Protein AF-A0A0D0P9R4-F1 (afdb_monomer)

Secondary structure (DSSP, 8-state):
----PPPPEETTS----TTS-----HHHHTTEEEEEPP-----TTEEEEEEEE-TTS--SEE---EE-EEEPP--S-TT----EEEPPS-EEEEEHHHHHTTTTS--EEEEEEEE---

Foldseek 3Di:
DPPDADQKAFPQAPGDPPVNDDDDDLVSCPFKTKIWGAPDPDDQQKWKWKFKFAPPDDGPDIGDTHGQWDFDDPPDDPPDDGDTDGHHRDMDIDGSVNVVVQPPHDMDMDMDMDRDDD

Structure (mmCIF, N/CA/C/O backbone):
data_AF-A0A0D0P9R4-F1
#
_entry.id   AF-A0A0D0P9R4-F1
#
loop_
_atom_site.group_PDB
_atom_site.id
_atom_site.type_symbol
_atom_site.label_atom_id
_atom_site.label_alt_id
_atom_site.label_comp_id
_atom_site.label_asym_id
_atom_site.label_entity_id
_atom_site.label_seq_id
_atom_site.pdbx_PDB_ins_code
_atom_site.Cartn_x
_atom_site.Cartn_y
_atom_site.Cartn_z
_atom_site.occupancy
_atom_site.B_iso_or_equiv
_atom_site.auth_seq_id
_atom_site.auth_comp_id
_atom_site.auth_asym_id
_atom_site.auth_atom_id
_atom_site.pdbx_PDB_model_num
ATOM 1 N N . MET A 1 1 ? -3.967 14.560 -18.626 1.00 38.62 1 MET A N 1
ATOM 2 C CA . MET A 1 1 ? -4.866 13.389 -18.584 1.00 38.62 1 MET A CA 1
ATOM 3 C C . MET A 1 1 ? -4.733 12.787 -17.201 1.00 38.62 1 MET A C 1
ATOM 5 O O . MET A 1 1 ? -3.607 12.583 -16.771 1.00 38.62 1 MET A O 1
ATOM 9 N N . THR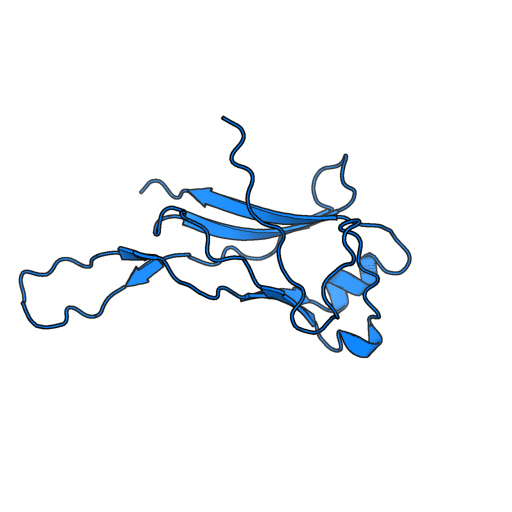 A 1 2 ? -5.829 12.610 -16.468 1.00 40.31 2 THR A N 1
ATOM 10 C CA . THR A 1 2 ? -5.783 11.996 -15.134 1.00 40.31 2 THR A CA 1
ATOM 11 C C . THR A 1 2 ? -5.680 10.492 -15.333 1.00 40.31 2 THR A C 1
ATOM 13 O O . THR A 1 2 ? -6.679 9.844 -15.642 1.00 40.31 2 THR A O 1
ATOM 16 N N . THR A 1 3 ? -4.471 9.942 -15.245 1.00 54.16 3 THR A N 1
ATOM 17 C CA . THR A 1 3 ? -4.275 8.491 -15.278 1.00 54.16 3 THR A CA 1
ATOM 18 C C . THR A 1 3 ? -5.006 7.907 -14.078 1.00 54.16 3 THR A C 1
ATOM 20 O O . THR A 1 3 ? -4.620 8.129 -12.933 1.00 54.16 3 THR A O 1
ATOM 23 N N . THR A 1 4 ? -6.131 7.247 -14.337 1.00 59.88 4 THR A N 1
ATOM 24 C CA . THR A 1 4 ? -6.909 6.583 -13.294 1.00 59.88 4 THR A CA 1
ATOM 25 C C . THR A 1 4 ? -6.350 5.181 -13.174 1.00 59.88 4 THR A C 1
ATOM 27 O O . THR A 1 4 ? -6.563 4.362 -14.062 1.00 59.88 4 THR A O 1
ATOM 30 N N . PHE A 1 5 ? -5.581 4.929 -12.120 1.00 72.88 5 PHE A N 1
ATOM 31 C CA . PHE A 1 5 ? -5.088 3.590 -11.844 1.00 72.88 5 PHE A CA 1
ATOM 32 C C . PHE A 1 5 ? -6.167 2.763 -11.136 1.00 72.88 5 PHE A C 1
ATOM 34 O O . PHE A 1 5 ? -6.998 3.303 -10.399 1.00 72.88 5 PHE A O 1
ATOM 41 N N . GLU A 1 6 ? -6.174 1.453 -11.374 1.00 81.69 6 GLU A N 1
ATOM 42 C CA . GLU A 1 6 ? -7.147 0.550 -10.761 1.00 81.69 6 GLU A CA 1
ATOM 43 C C . GLU A 1 6 ? -7.001 0.516 -9.232 1.00 81.69 6 GLU A C 1
ATOM 45 O O . GLU A 1 6 ? -5.956 0.830 -8.670 1.00 81.69 6 GLU A O 1
ATOM 50 N N . LYS A 1 7 ? -8.048 0.145 -8.498 1.00 81.19 7 LYS A N 1
ATOM 51 C CA . LYS A 1 7 ? -7.947 0.092 -7.032 1.00 81.19 7 LYS A CA 1
ATOM 52 C C . LYS A 1 7 ? -7.011 -1.050 -6.605 1.00 81.19 7 LYS A C 1
ATOM 54 O O . LYS A 1 7 ? -7.076 -2.129 -7.196 1.00 81.19 7 LYS A O 1
ATOM 59 N N . PRO A 1 8 ? -6.178 -0.858 -5.565 1.00 84.56 8 PRO A N 1
ATOM 60 C CA . PRO A 1 8 ? -5.390 -1.956 -5.032 1.00 84.56 8 PRO A CA 1
ATOM 61 C C . PRO A 1 8 ? -6.311 -2.974 -4.351 1.00 84.56 8 PRO A C 1
ATOM 63 O O . PRO A 1 8 ? -7.391 -2.629 -3.862 1.00 84.56 8 PRO A O 1
ATOM 66 N N . THR A 1 9 ? -5.877 -4.230 -4.291 1.00 85.62 9 THR A N 1
ATOM 67 C CA . THR A 1 9 ? -6.633 -5.304 -3.632 1.00 85.62 9 THR A CA 1
ATOM 68 C C . THR A 1 9 ? -5.971 -5.700 -2.318 1.00 85.62 9 THR A C 1
ATOM 70 O O . THR A 1 9 ? -4.749 -5.782 -2.214 1.00 85.62 9 THR A O 1
ATOM 73 N N . LEU A 1 10 ? -6.775 -5.931 -1.280 1.00 87.31 10 LEU A N 1
ATOM 74 C CA . LEU A 1 10 ? -6.291 -6.434 0.005 1.00 87.31 10 LEU A CA 1
ATOM 75 C C . LEU A 1 10 ? -6.311 -7.965 -0.056 1.00 87.31 10 LEU A C 1
ATOM 77 O O . LEU A 1 10 ? -7.390 -8.542 -0.095 1.00 87.31 10 LEU A O 1
ATOM 81 N N . LYS A 1 11 ? -5.148 -8.629 -0.090 1.00 81.25 11 LYS A N 1
ATOM 82 C CA . LYS A 1 11 ? -5.079 -10.091 -0.322 1.00 81.25 11 LYS A CA 1
ATOM 83 C C . LYS A 1 11 ? -5.783 -10.904 0.766 1.00 81.25 11 LYS A C 1
ATOM 85 O O . LYS A 1 11 ? -6.450 -11.889 0.469 1.00 81.25 11 LYS A O 1
ATOM 90 N N . ASP A 1 12 ? -5.639 -10.466 2.013 1.00 80.31 12 ASP A N 1
ATOM 91 C CA . ASP A 1 12 ? -6.114 -11.199 3.194 1.00 80.31 12 ASP A CA 1
ATOM 92 C C . ASP A 1 12 ? -7.536 -10.796 3.626 1.00 80.31 12 ASP A C 1
ATOM 94 O O . ASP A 1 12 ? -8.062 -11.294 4.624 1.00 80.31 12 ASP A O 1
ATOM 98 N N . PHE A 1 13 ? -8.168 -9.871 2.898 1.00 77.88 13 PHE A N 1
ATOM 99 C CA . PHE A 1 13 ? -9.484 -9.334 3.226 1.00 77.88 13 PHE A CA 1
ATOM 100 C C . PHE A 1 13 ? -10.420 -9.507 2.030 1.00 77.88 13 PHE A C 1
ATOM 102 O O . PHE A 1 13 ? -9.986 -9.363 0.889 1.00 77.88 13 PHE A O 1
ATOM 109 N N . PRO A 1 14 ? -11.708 -9.826 2.252 1.00 66.00 14 PRO A N 1
ATOM 110 C CA . PRO A 1 14 ? -12.662 -9.912 1.152 1.00 66.00 14 PRO A CA 1
ATOM 111 C C . PRO A 1 14 ? -12.648 -8.598 0.364 1.00 66.00 14 PRO A C 1
ATOM 113 O O . PRO A 1 14 ? -12.504 -7.530 0.965 1.00 66.00 14 PRO A O 1
ATOM 116 N N . ALA A 1 15 ? -12.763 -8.698 -0.967 1.00 61.50 15 ALA A N 1
ATOM 117 C CA . ALA A 1 15 ? -12.698 -7.555 -1.873 1.00 61.50 15 ALA A CA 1
ATOM 118 C C . ALA A 1 15 ? -13.534 -6.398 -1.316 1.00 61.50 15 ALA A C 1
ATOM 120 O O . ALA A 1 15 ? -14.705 -6.591 -0.972 1.00 61.50 15 ALA A O 1
ATOM 121 N N . ALA A 1 16 ? -12.902 -5.228 -1.171 1.00 56.94 16 ALA A N 1
ATOM 122 C CA . ALA A 1 16 ? -13.564 -4.040 -0.657 1.00 56.94 16 ALA A CA 1
ATOM 123 C C . ALA A 1 16 ? -14.896 -3.857 -1.412 1.00 56.94 16 ALA A C 1
ATOM 125 O O . ALA A 1 16 ? -14.895 -3.964 -2.644 1.00 56.94 16 ALA A O 1
ATOM 126 N N . PRO A 1 17 ? -16.031 -3.648 -0.717 1.00 55.34 17 PRO A N 1
ATOM 127 C CA . PRO A 1 17 ? -17.323 -3.435 -1.360 1.00 55.34 17 PRO A CA 1
ATOM 128 C C . PRO A 1 17 ? -17.229 -2.342 -2.431 1.00 55.34 17 PRO A C 1
ATOM 130 O O . PRO A 1 17 ? -16.327 -1.507 -2.410 1.00 55.34 17 PRO A O 1
ATOM 133 N N . ALA A 1 18 ? -18.189 -2.312 -3.359 1.00 57.22 18 ALA A N 1
ATOM 134 C CA . ALA A 1 18 ? -18.212 -1.364 -4.481 1.00 57.22 18 ALA A CA 1
ATOM 135 C C . ALA A 1 18 ? -18.008 0.115 -4.069 1.00 57.22 18 ALA A C 1
ATOM 137 O O . ALA A 1 18 ? -17.534 0.916 -4.874 1.00 57.22 18 ALA A O 1
ATOM 138 N N . SER A 1 19 ? -18.301 0.461 -2.807 1.00 63.31 19 SER A N 1
ATOM 139 C CA . SER A 1 19 ? -18.045 1.770 -2.196 1.00 63.31 19 SER A CA 1
ATOM 140 C C . SER A 1 19 ? -16.561 2.157 -2.104 1.00 63.31 19 SER A C 1
ATOM 142 O O . SER A 1 19 ? -16.261 3.342 -2.025 1.00 63.31 19 SER A O 1
ATOM 144 N N . GLY A 1 20 ? -15.622 1.207 -2.161 1.00 69.12 20 GLY A N 1
ATOM 145 C CA . GLY A 1 20 ? -14.181 1.467 -2.058 1.00 69.12 20 GLY A CA 1
ATOM 146 C C . GLY A 1 20 ? -13.638 1.590 -0.631 1.00 69.12 20 GLY A C 1
ATOM 147 O O . GLY A 1 20 ? -12.457 1.878 -0.476 1.00 69.12 20 GLY A O 1
ATOM 148 N N . GLU A 1 21 ? -14.456 1.341 0.393 1.00 79.06 21 GLU A N 1
ATOM 149 C CA . GLU A 1 21 ? -14.034 1.322 1.798 1.00 79.06 21 GLU A CA 1
ATOM 150 C C . GLU A 1 21 ? -13.978 -0.115 2.323 1.00 79.06 21 GLU A C 1
ATOM 152 O O . GLU A 1 21 ? -14.881 -0.907 2.063 1.00 79.06 21 GLU A O 1
ATOM 157 N N . ALA A 1 22 ? -12.945 -0.458 3.095 1.00 81.44 22 ALA A N 1
ATOM 158 C CA . ALA A 1 22 ? -12.816 -1.767 3.732 1.00 81.44 22 ALA A CA 1
ATOM 159 C C . ALA A 1 22 ? -12.470 -1.621 5.217 1.00 81.44 22 ALA A C 1
ATOM 161 O O . ALA A 1 22 ? -11.572 -0.866 5.589 1.00 81.44 22 ALA A O 1
ATOM 162 N N . THR A 1 23 ? -13.149 -2.383 6.078 1.00 84.56 23 THR A N 1
ATOM 163 C CA . THR A 1 23 ? -12.790 -2.477 7.498 1.00 84.56 23 THR A CA 1
ATOM 164 C C . THR A 1 23 ? -11.766 -3.588 7.707 1.00 84.56 23 THR A C 1
ATOM 166 O O . THR A 1 23 ? -12.062 -4.770 7.534 1.00 84.56 23 THR A O 1
ATOM 169 N N . VAL A 1 24 ? -10.561 -3.209 8.131 1.00 84.12 24 VAL A N 1
ATOM 170 C CA . VAL A 1 24 ? -9.464 -4.137 8.429 1.00 84.12 24 VAL A CA 1
ATOM 171 C C . VAL A 1 24 ? -9.466 -4.466 9.921 1.00 84.12 24 VAL A C 1
ATOM 173 O O . VAL A 1 24 ? -9.184 -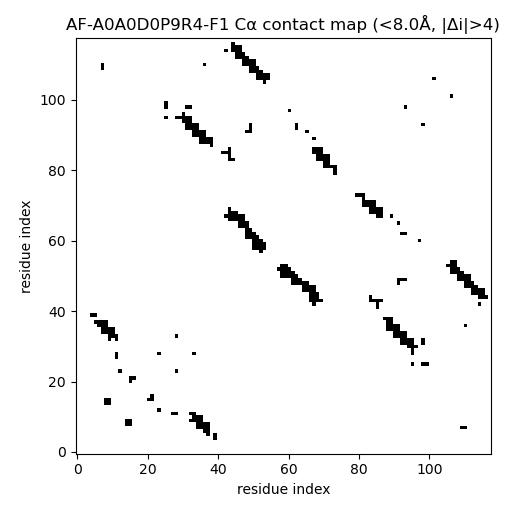3.618 10.764 1.00 84.12 24 VAL A O 1
ATOM 176 N N . SER A 1 25 ? -9.766 -5.717 10.276 1.00 85.75 25 SER A N 1
ATOM 177 C CA . SER A 1 25 ? -9.575 -6.201 11.649 1.00 85.75 25 SER A CA 1
ATOM 178 C C . SER A 1 25 ? -8.100 -6.527 11.888 1.00 85.75 25 SER A C 1
ATOM 180 O O . SER A 1 25 ? -7.573 -7.456 11.276 1.00 85.75 25 SER A O 1
ATOM 182 N N . LEU A 1 26 ? -7.441 -5.825 12.816 1.00 83.38 26 LEU A N 1
ATOM 183 C CA . LEU A 1 26 ? -6.018 -6.047 13.126 1.00 83.38 26 LEU A CA 1
ATOM 184 C C . LEU A 1 26 ? -5.713 -7.483 13.583 1.00 83.38 26 LEU A C 1
ATOM 186 O O . LEU A 1 26 ? -4.652 -8.012 13.274 1.00 83.38 26 LEU A O 1
ATOM 190 N N . SER A 1 27 ? -6.659 -8.150 14.250 1.00 83.94 27 SER A N 1
ATOM 191 C CA . SER A 1 27 ? -6.537 -9.569 14.614 1.00 83.94 27 SER A CA 1
ATOM 192 C C . SER A 1 27 ? -6.451 -10.503 13.402 1.00 83.94 27 SER A C 1
ATOM 194 O O . SER A 1 27 ? -5.828 -11.555 13.501 1.00 83.94 27 SER A O 1
ATOM 196 N N . LYS A 1 28 ? -7.048 -10.118 12.265 1.00 78.44 28 LYS A N 1
ATOM 197 C CA . LYS A 1 28 ? -6.995 -10.860 10.995 1.00 78.44 28 LYS A CA 1
ATOM 198 C C . LYS A 1 28 ? -5.798 -10.465 10.135 1.00 78.44 28 LYS A C 1
ATOM 200 O O . LYS A 1 28 ? -5.231 -11.329 9.485 1.00 78.44 28 LYS A O 1
ATOM 205 N N . ALA A 1 29 ? -5.390 -9.192 10.170 1.00 76.50 29 ALA A N 1
ATOM 206 C CA . ALA A 1 29 ? -4.153 -8.741 9.520 1.00 76.50 29 ALA A CA 1
ATOM 207 C C . ALA A 1 29 ? -2.914 -9.392 10.167 1.00 76.50 29 ALA A C 1
ATOM 209 O O . ALA A 1 29 ? -1.855 -9.509 9.559 1.00 76.50 29 ALA A O 1
ATOM 210 N N . GLY A 1 30 ? -3.024 -9.828 11.425 1.00 76.62 30 GLY A N 1
ATOM 211 C CA . GLY A 1 30 ? -1.932 -10.481 12.132 1.00 76.62 30 GLY A CA 1
ATOM 212 C C . GLY A 1 30 ? -0.740 -9.535 12.275 1.00 76.62 30 GLY A C 1
ATOM 213 O O . GLY A 1 30 ? -0.782 -8.597 13.070 1.00 76.62 30 GLY A O 1
ATOM 214 N N . LYS A 1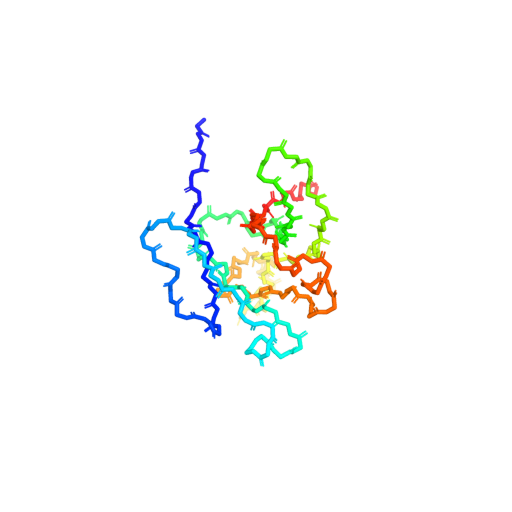 31 ? 0.330 -9.791 11.511 1.00 85.06 31 LYS A N 1
ATOM 215 C CA . LYS A 1 31 ? 1.565 -8.991 11.529 1.00 85.06 31 LYS A CA 1
ATOM 216 C C . LYS A 1 31 ? 1.598 -7.862 10.498 1.00 85.06 31 LYS A C 1
ATOM 218 O O . LYS A 1 31 ? 2.401 -6.951 10.683 1.00 85.06 31 LYS A O 1
ATOM 223 N N . ALA A 1 32 ? 0.795 -7.908 9.433 1.00 90.56 32 ALA A N 1
ATOM 224 C CA . ALA A 1 32 ? 0.829 -6.911 8.362 1.00 90.56 32 ALA A CA 1
ATOM 225 C C . ALA A 1 32 ? -0.442 -6.941 7.499 1.00 90.56 32 ALA A C 1
ATOM 227 O O . ALA A 1 32 ? -1.091 -7.972 7.368 1.00 90.56 32 ALA A O 1
ATOM 228 N N . LEU A 1 33 ? -0.774 -5.817 6.866 1.00 91.31 33 LEU A N 1
ATOM 229 C CA . LEU A 1 33 ? -1.774 -5.768 5.801 1.00 91.31 33 LEU A CA 1
ATOM 230 C C . LEU A 1 33 ? -1.083 -5.944 4.451 1.00 91.31 33 LEU A C 1
ATOM 232 O O . LEU A 1 33 ? -0.257 -5.111 4.072 1.00 91.31 33 LEU A O 1
ATOM 236 N N . THR A 1 34 ? -1.454 -6.997 3.728 1.00 91.88 34 THR A N 1
ATOM 237 C CA . THR A 1 34 ? -0.923 -7.299 2.398 1.00 91.88 34 THR A CA 1
ATOM 238 C C . THR A 1 34 ? -1.771 -6.651 1.309 1.00 91.88 34 THR A C 1
ATOM 240 O O . THR A 1 34 ? -2.979 -6.887 1.215 1.00 91.88 34 THR A O 1
ATOM 243 N N . VAL A 1 35 ? -1.126 -5.861 0.455 1.00 91.31 35 VAL A N 1
ATOM 244 C CA . VAL A 1 35 ? -1.758 -5.087 -0.613 1.00 91.31 35 VAL A CA 1
ATOM 245 C C . VAL A 1 35 ? -1.175 -5.519 -1.948 1.00 91.31 35 VAL A C 1
ATOM 247 O O . VAL A 1 35 ? 0.032 -5.432 -2.162 1.00 91.31 35 VAL A O 1
ATOM 250 N N . GLN A 1 36 ? -2.025 -5.978 -2.854 1.00 91.56 36 GLN A N 1
ATOM 251 C CA . GLN A 1 36 ? -1.645 -6.288 -4.222 1.00 91.56 36 GLN A CA 1
ATOM 252 C C . GLN A 1 36 ? -1.911 -5.084 -5.118 1.00 91.56 36 GLN A C 1
ATOM 254 O O . GLN A 1 36 ? -3.019 -4.536 -5.153 1.00 91.56 36 GLN A O 1
ATOM 259 N N . ILE A 1 37 ? -0.867 -4.691 -5.839 1.00 90.31 37 ILE A N 1
ATOM 260 C CA . ILE A 1 37 ? -0.920 -3.625 -6.829 1.00 90.31 37 ILE A CA 1
ATOM 261 C C . ILE A 1 37 ? -1.431 -4.237 -8.140 1.00 90.31 37 ILE A C 1
ATOM 263 O O . ILE A 1 37 ? -0.941 -5.299 -8.534 1.00 90.31 37 ILE A O 1
ATOM 267 N N . PRO A 1 38 ? -2.436 -3.630 -8.793 1.00 87.25 38 PRO A N 1
ATOM 268 C CA . PRO A 1 38 ? -2.937 -4.116 -10.069 1.00 87.25 38 PRO A CA 1
ATOM 269 C C . PRO A 1 38 ? -1.857 -3.993 -11.141 1.00 87.25 38 PRO A C 1
ATOM 271 O O . PRO A 1 38 ? -1.084 -3.029 -11.162 1.00 87.25 38 PRO A O 1
ATOM 274 N N . ASP A 1 39 ? -1.836 -4.962 -12.051 1.00 84.88 39 ASP A N 1
ATOM 275 C CA . ASP A 1 39 ? -0.916 -4.985 -13.181 1.00 84.88 39 ASP A CA 1
ATOM 276 C C . ASP A 1 39 ? -1.259 -3.852 -14.153 1.00 84.88 39 ASP A C 1
ATOM 278 O O . ASP A 1 39 ? -2.016 -4.017 -15.103 1.00 84.88 39 ASP A O 1
ATOM 282 N N . SER A 1 40 ? -0.691 -2.680 -13.899 1.00 77.44 40 SER A N 1
ATOM 283 C CA . SER A 1 40 ? -0.903 -1.478 -14.703 1.00 77.44 40 SER A CA 1
ATOM 284 C C . SER A 1 40 ? 0.131 -1.382 -15.824 1.00 77.44 40 SER A C 1
ATOM 286 O O . SER A 1 40 ? 1.195 -2.001 -15.753 1.00 77.44 40 SER A O 1
ATOM 288 N N . ASP A 1 41 ? -0.170 -0.596 -16.856 1.00 78.12 41 ASP A N 1
ATOM 289 C CA . ASP A 1 41 ? 0.785 -0.241 -17.911 1.00 78.12 41 ASP A CA 1
ATOM 290 C C . ASP A 1 41 ? 1.620 0.969 -17.461 1.00 78.12 41 ASP A C 1
ATOM 292 O O . ASP A 1 41 ? 1.349 2.124 -17.790 1.00 78.12 41 ASP A O 1
ATOM 296 N N . ILE A 1 42 ? 2.566 0.701 -16.564 1.00 81.19 42 ILE A N 1
ATOM 297 C CA . ILE A 1 42 ? 3.512 1.676 -16.013 1.00 81.19 42 ILE A CA 1
ATOM 298 C C . ILE A 1 42 ? 4.924 1.367 -16.504 1.00 81.19 42 ILE A C 1
ATOM 300 O O . ILE A 1 42 ? 5.246 0.224 -16.817 1.00 81.19 42 ILE A O 1
ATOM 304 N N . SER A 1 43 ? 5.795 2.377 -16.540 1.00 86.25 43 SER A N 1
ATOM 305 C CA . SER A 1 43 ? 7.186 2.165 -16.948 1.00 86.25 43 SER A CA 1
ATOM 306 C C . SER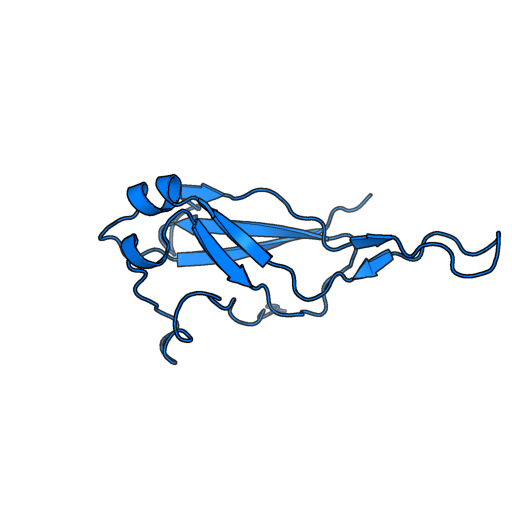 A 1 43 ? 7.895 1.168 -16.015 1.00 86.25 43 SER A C 1
ATOM 308 O O . SER A 1 43 ? 7.789 1.336 -14.793 1.00 86.25 43 SER A O 1
ATOM 310 N N . PRO A 1 44 ? 8.682 0.209 -16.548 1.00 87.38 44 PRO A N 1
ATOM 311 C CA . PRO A 1 44 ? 9.507 -0.687 -15.736 1.00 87.38 44 PRO A CA 1
ATOM 312 C C . PRO A 1 44 ? 10.565 0.067 -14.917 1.00 87.38 44 PRO A C 1
ATOM 314 O O . PRO A 1 44 ? 10.947 -0.400 -13.854 1.00 87.38 44 PRO A O 1
ATOM 317 N N . TYR A 1 45 ? 10.973 1.267 -15.341 1.00 87.69 45 TYR A N 1
ATOM 318 C CA . TYR A 1 45 ? 11.897 2.147 -14.605 1.00 87.69 45 TYR A CA 1
ATOM 319 C C . TYR A 1 45 ? 11.235 2.912 -13.444 1.00 87.69 45 TYR A C 1
ATOM 321 O O . TYR A 1 45 ? 11.809 3.848 -12.892 1.00 87.69 45 TYR A O 1
ATOM 329 N N . SER A 1 46 ? 9.993 2.574 -13.098 1.00 89.94 46 SER A N 1
ATOM 330 C CA . SER A 1 46 ? 9.301 3.190 -11.967 1.00 89.94 46 SER A CA 1
ATOM 331 C C . SER A 1 46 ? 9.533 2.396 -10.685 1.00 89.94 46 SER A C 1
ATOM 333 O O . SER A 1 46 ? 9.784 1.193 -10.706 1.00 89.94 46 SER A O 1
ATOM 335 N N . SER A 1 47 ? 9.328 3.060 -9.557 1.00 91.88 47 SER A N 1
ATOM 336 C CA . SER A 1 47 ? 9.224 2.434 -8.243 1.00 91.88 47 SER A CA 1
ATOM 337 C C . SER A 1 47 ? 7.845 2.730 -7.652 1.00 91.88 47 SER A C 1
ATOM 339 O O . SER A 1 47 ? 7.293 3.815 -7.858 1.00 91.88 47 SER A O 1
ATOM 341 N N . VAL A 1 48 ? 7.262 1.773 -6.933 1.00 92.69 48 VAL A N 1
ATOM 342 C CA . VAL A 1 48 ? 5.941 1.895 -6.300 1.00 92.69 48 VAL A CA 1
ATOM 343 C C . VAL A 1 48 ? 6.064 1.874 -4.783 1.00 92.69 48 VAL A C 1
ATOM 345 O O . VAL A 1 48 ? 6.874 1.140 -4.230 1.00 92.69 48 VAL A O 1
ATOM 348 N N . HIS A 1 49 ? 5.243 2.651 -4.086 1.00 94.06 49 HIS A N 1
ATOM 349 C CA . HIS A 1 49 ? 5.124 2.563 -2.631 1.00 94.06 49 HIS A CA 1
ATOM 350 C C . HIS A 1 49 ? 3.681 2.780 -2.175 1.00 94.06 49 HIS A C 1
ATOM 352 O O . HIS A 1 49 ? 2.860 3.350 -2.896 1.00 94.06 49 HIS A O 1
ATOM 358 N N . LEU A 1 50 ? 3.380 2.337 -0.953 1.00 94.88 50 LEU A N 1
ATOM 359 C CA . LEU A 1 50 ? 2.105 2.607 -0.292 1.00 94.88 50 LEU A CA 1
ATOM 360 C C . LEU A 1 50 ? 2.174 3.888 0.532 1.00 94.88 50 LEU A C 1
ATOM 362 O O . LEU A 1 50 ? 3.204 4.208 1.121 1.00 94.88 50 LEU A O 1
ATOM 366 N N . THR A 1 51 ? 1.042 4.566 0.653 1.00 93.75 51 THR A N 1
ATOM 367 C CA . THR A 1 51 ? 0.847 5.654 1.609 1.00 93.75 51 THR A CA 1
ATOM 368 C C . THR A 1 51 ? -0.449 5.450 2.386 1.00 93.75 51 THR A C 1
ATOM 370 O O . THR A 1 51 ? -1.432 4.939 1.842 1.00 93.75 51 THR A O 1
ATOM 373 N N . LEU A 1 52 ? -0.440 5.833 3.664 1.00 93.25 52 LEU A N 1
ATOM 374 C CA . LEU A 1 52 ? -1.618 5.857 4.531 1.00 93.25 52 LEU A CA 1
ATOM 375 C C . LEU A 1 52 ? -1.805 7.244 5.139 1.00 93.25 52 LEU A C 1
ATOM 377 O O . LEU A 1 52 ? -0.854 7.851 5.633 1.00 93.25 52 LEU A O 1
ATOM 381 N N . GLY A 1 53 ? -3.049 7.711 5.189 1.00 93.00 53 GLY A N 1
ATOM 382 C CA . GLY A 1 53 ? -3.412 8.923 5.919 1.00 93.00 53 GLY A CA 1
ATOM 383 C C . GLY A 1 53 ? -4.851 9.349 5.665 1.00 93.00 53 GLY A C 1
ATOM 384 O O . GLY A 1 53 ? -5.597 8.690 4.947 1.00 93.00 53 GLY A O 1
ATOM 385 N N . ALA A 1 54 ? -5.264 10.465 6.258 1.00 90.31 54 ALA A N 1
ATOM 386 C CA . ALA A 1 54 ? -6.550 11.071 5.920 1.00 90.31 54 ALA A CA 1
ATOM 387 C C . ALA A 1 54 ? -6.548 11.588 4.466 1.00 90.31 54 ALA A C 1
ATOM 389 O O . ALA A 1 54 ? -5.607 12.263 4.059 1.00 90.31 54 ALA A O 1
ATOM 390 N N . ALA A 1 55 ? -7.628 11.349 3.714 1.00 83.44 55 ALA A N 1
ATOM 391 C CA . ALA A 1 55 ? -7.695 11.620 2.271 1.00 83.44 55 ALA A CA 1
ATOM 392 C C . ALA A 1 55 ? -7.327 13.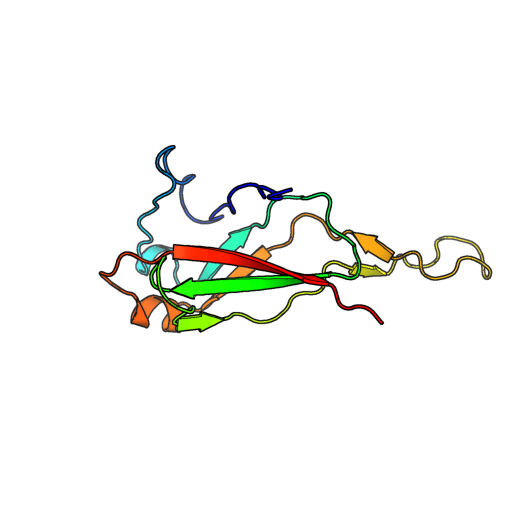064 1.857 1.00 83.44 55 ALA A C 1
ATOM 394 O O . ALA A 1 55 ? -6.727 13.284 0.803 1.00 83.44 55 ALA A O 1
ATOM 395 N N . SER A 1 56 ? -7.648 14.053 2.697 1.00 83.94 56 SER A N 1
ATOM 396 C CA . SER A 1 56 ? -7.409 15.481 2.428 1.00 83.94 56 SER A CA 1
ATOM 397 C C . SER A 1 56 ? -6.126 16.034 3.059 1.00 83.94 56 SER A C 1
ATOM 399 O O . SER A 1 56 ? -5.971 17.252 3.161 1.00 83.94 56 SER A O 1
ATOM 401 N N . LYS A 1 57 ? -5.227 15.173 3.546 1.00 88.81 57 LYS A N 1
ATOM 402 C CA . LYS A 1 57 ? -3.970 15.572 4.191 1.00 88.81 57 LYS A CA 1
ATOM 403 C C . LYS A 1 57 ? -2.779 14.862 3.544 1.00 88.81 57 LYS A C 1
ATOM 405 O O . LYS A 1 57 ? -2.965 13.835 2.890 1.00 88.81 57 LYS A O 1
ATOM 410 N N . PRO A 1 58 ? -1.553 15.386 3.724 1.00 89.06 58 PRO A N 1
ATOM 411 C CA . PRO A 1 58 ? -0.353 14.612 3.446 1.00 89.06 58 PRO A CA 1
ATOM 412 C C . PRO A 1 58 ? -0.414 13.261 4.172 1.00 89.06 58 PRO A C 1
ATOM 414 O O . PRO A 1 58 ? -0.972 13.199 5.275 1.00 89.06 58 PRO A O 1
ATOM 417 N N . PRO A 1 59 ? 0.135 12.194 3.573 1.00 91.88 59 PRO A N 1
ATOM 418 C CA . PRO A 1 59 ? 0.122 10.887 4.203 1.00 91.88 59 PRO A CA 1
ATOM 419 C C . PRO A 1 59 ? 0.858 10.932 5.544 1.00 91.88 59 PRO A C 1
ATOM 421 O O . PRO A 1 59 ? 1.916 11.545 5.677 1.00 91.88 59 PRO A O 1
ATOM 424 N N . GLU A 1 60 ? 0.270 10.283 6.543 1.00 94.62 60 GLU A N 1
ATOM 425 C CA . GLU A 1 60 ? 0.852 10.127 7.879 1.00 94.62 60 GLU A CA 1
ATOM 426 C C . GLU A 1 60 ? 1.927 9.028 7.877 1.00 94.62 60 GLU A C 1
ATOM 428 O O . GLU A 1 60 ? 2.820 9.027 8.721 1.00 94.62 60 GLU A O 1
ATOM 433 N N . TRP A 1 61 ? 1.853 8.099 6.920 1.00 95.25 61 TRP A N 1
ATOM 434 C CA . TRP A 1 61 ? 2.838 7.045 6.724 1.00 95.25 61 TRP A CA 1
ATOM 435 C C . TRP A 1 61 ? 3.106 6.795 5.239 1.00 95.25 61 TRP A C 1
ATOM 437 O O . TRP A 1 61 ? 2.181 6.770 4.424 1.00 95.25 61 TRP A O 1
ATOM 447 N N . THR A 1 62 ? 4.373 6.530 4.927 1.00 95.12 62 THR A N 1
ATOM 448 C CA . THR A 1 62 ? 4.865 6.175 3.595 1.00 95.12 62 THR A CA 1
ATOM 449 C C . THR A 1 62 ? 5.691 4.900 3.712 1.00 95.12 62 THR A C 1
ATOM 451 O O . THR A 1 62 ? 6.574 4.804 4.566 1.00 95.12 62 THR A O 1
ATOM 454 N N . GLY A 1 63 ? 5.374 3.911 2.882 1.00 94.38 63 GLY A N 1
ATOM 455 C CA . GLY A 1 63 ? 6.110 2.657 2.792 1.00 94.38 63 GLY A CA 1
ATOM 456 C C . GLY A 1 63 ? 7.400 2.785 1.987 1.00 94.38 63 GLY A C 1
ATOM 457 O O . GLY A 1 63 ? 7.700 3.826 1.407 1.00 94.38 63 GLY A O 1
ATOM 458 N N . ASN A 1 64 ? 8.152 1.689 1.930 1.00 93.69 64 ASN A N 1
ATOM 459 C CA . ASN A 1 64 ? 9.362 1.617 1.116 1.00 93.69 64 ASN A CA 1
ATOM 460 C C . ASN A 1 64 ? 9.025 1.643 -0.379 1.00 93.69 64 ASN A C 1
ATOM 462 O O . ASN A 1 64 ? 7.964 1.167 -0.792 1.00 93.69 64 ASN A O 1
ATOM 466 N N . LEU A 1 65 ? 9.960 2.174 -1.167 1.00 92.12 65 LEU A N 1
ATOM 467 C CA . LEU A 1 65 ? 9.939 2.072 -2.620 1.00 92.12 65 LEU A CA 1
ATOM 468 C C . LEU A 1 65 ? 10.294 0.647 -3.035 1.00 92.12 65 LEU A C 1
ATOM 470 O O . LEU A 1 65 ? 11.331 0.121 -2.637 1.00 92.12 65 LEU A O 1
ATOM 474 N N . GLU A 1 66 ? 9.428 0.053 -3.844 1.00 92.31 66 GLU A N 1
ATOM 475 C CA . GLU A 1 66 ? 9.629 -1.247 -4.464 1.00 92.31 66 GLU A CA 1
ATOM 476 C C . GLU A 1 66 ? 9.834 -1.048 -5.971 1.00 92.31 66 GLU A C 1
ATOM 478 O O . GLU A 1 66 ? 8.969 -0.454 -6.625 1.00 92.31 66 GLU A O 1
ATOM 483 N N . PRO A 1 67 ? 10.946 -1.531 -6.545 1.00 91.00 67 PRO A N 1
ATOM 484 C CA . PRO A 1 67 ? 11.212 -1.367 -7.965 1.00 91.00 67 PRO A CA 1
ATOM 485 C C . PRO A 1 67 ? 10.236 -2.191 -8.809 1.00 91.00 67 PRO A C 1
ATOM 487 O O . PRO A 1 67 ? 9.914 -3.346 -8.495 1.00 91.00 67 PRO A O 1
ATOM 490 N N . MET A 1 68 ? 9.794 -1.596 -9.917 1.00 90.12 68 MET A N 1
ATOM 491 C CA . MET A 1 68 ? 8.917 -2.243 -10.893 1.00 90.12 68 MET A CA 1
ATOM 492 C C . MET A 1 68 ? 9.685 -2.961 -12.002 1.00 90.12 68 MET A C 1
ATOM 494 O O . MET A 1 68 ? 9.065 -3.614 -12.835 1.00 90.12 68 MET A O 1
ATOM 498 N N . MET A 1 69 ? 11.012 -2.877 -12.011 1.00 87.81 69 MET A N 1
ATOM 499 C CA . MET A 1 69 ? 11.861 -3.570 -12.970 1.00 87.81 69 MET A CA 1
ATOM 500 C C . MET A 1 69 ? 12.162 -4.996 -12.510 1.00 87.81 69 MET A C 1
ATOM 502 O O . MET A 1 69 ? 12.462 -5.233 -11.337 1.00 87.81 69 MET A O 1
ATOM 506 N N . VAL A 1 70 ? 12.159 -5.935 -13.451 1.00 83.50 70 VAL A N 1
ATOM 507 C CA . VAL A 1 70 ? 12.926 -7.180 -13.346 1.00 83.50 70 VAL A CA 1
ATOM 508 C C . VAL A 1 70 ? 13.942 -7.223 -14.484 1.00 83.50 70 VAL A C 1
ATOM 510 O O . VAL A 1 70 ? 13.588 -7.016 -15.645 1.00 83.50 70 VAL A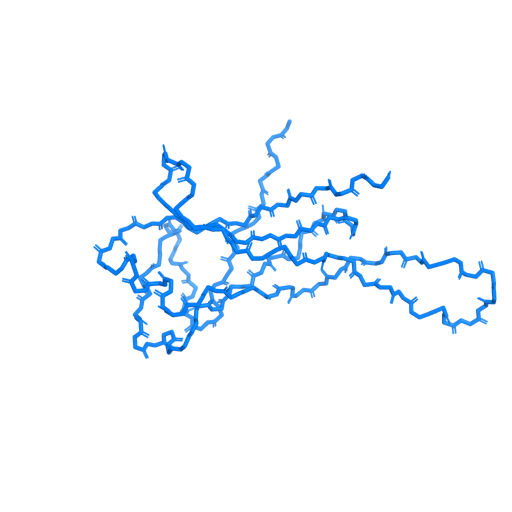 O 1
ATOM 513 N N . ASN A 1 71 ? 15.213 -7.469 -14.154 1.00 70.19 71 ASN A N 1
ATOM 514 C CA . ASN A 1 71 ? 16.241 -7.683 -15.169 1.00 70.19 71 ASN A CA 1
ATOM 515 C C . ASN A 1 71 ? 16.018 -9.066 -15.765 1.00 70.19 71 ASN A C 1
ATOM 517 O O . ASN A 1 71 ? 16.080 -10.074 -15.050 1.00 70.19 71 ASN A O 1
ATOM 521 N N . LYS A 1 72 ? 15.769 -9.132 -17.072 1.00 64.62 72 LYS A N 1
ATOM 522 C CA . LYS A 1 72 ? 15.790 -10.414 -17.759 1.00 64.62 72 LYS A CA 1
ATOM 523 C C . LYS A 1 72 ? 17.230 -10.923 -17.773 1.00 64.62 72 LYS A C 1
ATOM 525 O O . LYS A 1 72 ? 18.142 -10.198 -18.164 1.00 64.62 72 LYS A O 1
ATOM 530 N N . THR A 1 73 ? 17.450 -12.164 -17.341 1.00 57.75 73 THR A N 1
ATOM 531 C CA . THR A 1 73 ? 18.731 -12.831 -17.603 1.00 57.75 73 THR A CA 1
ATOM 532 C C . THR A 1 73 ? 18.867 -12.931 -19.126 1.00 57.75 73 THR A C 1
ATOM 534 O O . THR A 1 73 ? 17.913 -13.407 -19.742 1.00 57.75 73 THR A O 1
ATOM 537 N N . PRO A 1 74 ? 19.961 -12.458 -19.756 1.00 58.47 74 PRO A N 1
ATOM 538 C CA . PRO A 1 74 ? 20.094 -12.489 -21.212 1.00 58.47 74 PRO A CA 1
ATOM 539 C C . PRO A 1 74 ? 19.955 -13.937 -21.680 1.00 58.47 74 PRO A C 1
ATOM 541 O O . PRO A 1 74 ? 20.773 -14.793 -21.340 1.00 58.47 74 PRO A O 1
ATOM 544 N N . GLU A 1 75 ? 18.848 -14.240 -22.360 1.00 60.25 75 GLU A N 1
ATOM 545 C CA . GLU A 1 75 ? 18.432 -15.631 -22.516 1.00 60.25 75 GLU A CA 1
ATOM 546 C C . GLU A 1 75 ? 19.255 -16.378 -23.554 1.00 60.25 75 GLU A C 1
ATOM 548 O O . GLU A 1 75 ? 19.179 -17.599 -23.556 1.00 60.25 75 GLU A O 1
ATOM 553 N N . THR A 1 76 ? 20.046 -15.746 -24.430 1.00 55.94 76 THR A N 1
ATOM 554 C CA . THR A 1 76 ? 20.893 -16.543 -25.347 1.00 55.94 76 THR A CA 1
ATOM 555 C C . THR A 1 76 ? 21.981 -15.803 -26.129 1.00 55.94 76 THR A C 1
ATOM 557 O O . THR A 1 76 ? 22.783 -16.491 -26.761 1.00 55.94 76 THR A O 1
ATOM 560 N N . HIS A 1 77 ? 22.085 -14.468 -26.096 1.00 52.31 77 HIS A N 1
ATOM 561 C CA . HIS A 1 7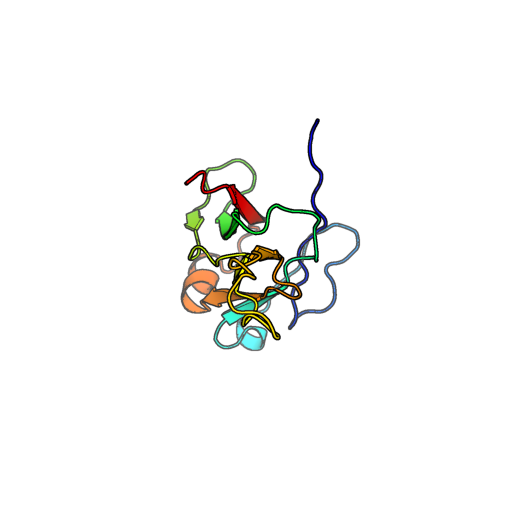7 ? 23.102 -13.755 -26.882 1.00 52.31 77 HIS A CA 1
ATOM 562 C C . HIS A 1 77 ? 23.915 -12.732 -26.068 1.00 52.31 77 HIS A C 1
ATOM 564 O O . HIS A 1 77 ? 23.345 -11.974 -25.292 1.00 52.31 77 HIS A O 1
ATOM 570 N N . PRO A 1 78 ? 25.249 -12.663 -26.260 1.00 57.66 78 PRO A N 1
ATOM 571 C CA . PRO A 1 78 ? 26.118 -11.692 -25.584 1.00 57.66 78 PRO A CA 1
ATOM 572 C C . PRO A 1 78 ? 25.869 -10.227 -25.997 1.00 57.66 78 PRO A C 1
ATOM 574 O O . PRO A 1 78 ? 26.412 -9.334 -25.356 1.00 57.66 78 PRO A O 1
ATOM 577 N N . ASP A 1 79 ? 25.047 -9.991 -27.028 1.00 63.06 79 ASP A N 1
ATOM 578 C CA . ASP A 1 79 ? 24.617 -8.663 -27.492 1.00 63.06 79 ASP A CA 1
ATOM 579 C C . ASP A 1 79 ? 23.222 -8.255 -26.968 1.00 63.06 79 ASP A C 1
ATOM 581 O O . ASP A 1 79 ? 22.758 -7.148 -27.255 1.00 63.06 79 ASP A O 1
ATOM 585 N N . ASP A 1 80 ? 22.543 -9.117 -26.196 1.00 58.00 80 ASP A N 1
ATOM 586 C CA . ASP A 1 80 ? 21.305 -8.742 -25.507 1.00 58.00 80 ASP A CA 1
ATOM 587 C C . ASP A 1 80 ? 21.660 -7.838 -24.320 1.00 58.00 80 ASP A C 1
ATOM 589 O O . ASP A 1 80 ? 22.046 -8.296 -23.241 1.00 58.00 80 ASP A O 1
ATOM 593 N N . PHE A 1 81 ? 21.543 -6.524 -24.520 1.00 59.69 81 PHE A N 1
ATOM 594 C CA . PHE A 1 81 ? 21.518 -5.566 -23.417 1.00 59.69 81 PHE A CA 1
ATOM 595 C C . PHE A 1 81 ? 20.362 -5.915 -22.467 1.00 59.69 81 PHE A C 1
ATOM 597 O O . PHE A 1 81 ? 19.323 -6.397 -22.917 1.00 59.69 81 PHE A O 1
ATOM 604 N N . GLU A 1 82 ? 20.521 -5.662 -21.163 1.00 60.44 82 GLU A N 1
ATOM 605 C CA . GLU A 1 82 ? 19.455 -5.887 -20.180 1.00 60.44 82 GLU A CA 1
ATOM 606 C C . GLU A 1 82 ? 18.173 -5.151 -20.610 1.00 60.44 82 GLU A C 1
ATOM 608 O O . GLU A 1 82 ? 18.073 -3.925 -20.521 1.00 60.44 82 GLU A O 1
ATOM 613 N N . VAL A 1 83 ? 17.182 -5.899 -21.100 1.00 70.12 83 VAL A N 1
ATOM 614 C CA . VAL A 1 83 ? 15.856 -5.356 -21.393 1.00 70.12 83 VAL A CA 1
ATOM 615 C C . VAL A 1 83 ? 15.087 -5.332 -20.080 1.00 70.12 83 VAL A C 1
ATOM 617 O O . VAL A 1 83 ? 14.804 -6.376 -19.492 1.00 70.12 83 VAL A O 1
ATOM 620 N N . ALA A 1 84 ? 14.777 -4.128 -19.604 1.00 76.00 84 ALA A N 1
ATOM 621 C CA . ALA A 1 84 ? 13.955 -3.933 -18.421 1.00 76.00 84 ALA A CA 1
ATOM 622 C C . ALA A 1 84 ? 12.522 -4.406 -18.703 1.00 76.00 84 ALA A C 1
ATOM 624 O O . ALA A 1 84 ? 11.805 -3.797 -19.500 1.00 76.00 84 ALA A O 1
ATOM 625 N N . GLU A 1 85 ? 12.091 -5.470 -18.030 1.00 85.25 85 GLU A N 1
ATOM 626 C CA . GLU A 1 85 ? 10.706 -5.930 -18.085 1.00 85.25 85 GLU A CA 1
ATOM 627 C C . GLU A 1 85 ? 9.923 -5.429 -16.870 1.00 85.25 85 GLU A C 1
ATOM 629 O O . GLU A 1 85 ? 10.449 -5.282 -15.762 1.00 85.25 85 GLU A O 1
ATOM 634 N N . LEU A 1 86 ? 8.635 -5.154 -17.083 1.00 86.75 86 LEU A N 1
ATOM 635 C CA . LEU A 1 86 ? 7.745 -4.715 -16.019 1.00 86.75 86 LEU A CA 1
ATOM 636 C C . LEU A 1 86 ? 7.376 -5.898 -15.120 1.00 86.75 86 LEU A C 1
ATOM 638 O O . LEU A 1 86 ? 6.730 -6.854 -15.551 1.00 86.75 86 LEU A O 1
ATOM 642 N N . ARG A 1 87 ? 7.706 -5.785 -13.837 1.00 89.06 87 ARG A N 1
ATOM 643 C CA . ARG A 1 87 ? 7.331 -6.735 -12.794 1.00 89.06 87 ARG A CA 1
ATOM 644 C C . ARG A 1 87 ? 5.815 -6.757 -12.605 1.00 89.06 87 ARG A C 1
ATOM 646 O O . ARG A 1 87 ? 5.191 -5.728 -12.355 1.00 89.06 87 ARG A O 1
ATOM 653 N N . LYS A 1 88 ? 5.230 -7.952 -12.669 1.00 88.69 88 LYS A N 1
ATOM 654 C CA . LYS A 1 88 ? 3.796 -8.199 -12.455 1.00 88.69 88 LYS A CA 1
ATOM 655 C C . LYS A 1 88 ? 3.528 -8.812 -11.082 1.00 88.69 88 LYS A C 1
ATOM 657 O O . LYS A 1 88 ? 4.426 -9.385 -10.460 1.00 88.69 88 LYS A O 1
ATOM 662 N N . GLY A 1 89 ? 2.298 -8.675 -10.592 1.00 89.12 89 GLY A N 1
ATOM 663 C CA . GLY A 1 89 ? 1.863 -9.250 -9.315 1.00 89.12 89 GLY A CA 1
ATOM 664 C C . GLY A 1 89 ? 2.538 -8.639 -8.081 1.00 89.12 89 GLY A C 1
ATOM 665 O O . GLY A 1 89 ? 2.679 -9.312 -7.053 1.00 89.12 89 GLY A O 1
ATOM 666 N N . VAL A 1 90 ? 2.972 -7.376 -8.167 1.00 91.50 90 VAL A N 1
ATOM 667 C CA . VAL A 1 90 ? 3.664 -6.693 -7.066 1.00 91.50 90 VAL A CA 1
ATOM 668 C C . VAL A 1 90 ? 2.774 -6.630 -5.828 1.00 91.50 90 VAL A C 1
ATOM 670 O O . VAL A 1 90 ? 1.590 -6.297 -5.879 1.00 91.50 90 VAL A O 1
ATOM 673 N N . THR A 1 91 ? 3.364 -6.997 -4.694 1.00 93.50 91 THR A N 1
ATOM 674 C CA . THR A 1 91 ? 2.694 -7.045 -3.399 1.00 93.50 91 THR A CA 1
ATOM 675 C C . THR A 1 91 ? 3.494 -6.221 -2.405 1.00 93.50 91 THR A C 1
ATOM 677 O O . THR A 1 91 ? 4.686 -6.452 -2.232 1.00 93.50 91 THR A O 1
ATOM 680 N N . LEU A 1 92 ? 2.825 -5.283 -1.746 1.00 94.38 92 LEU A N 1
ATOM 681 C CA . LEU A 1 92 ? 3.392 -4.415 -0.723 1.00 94.38 92 LEU A CA 1
ATOM 682 C C . LEU A 1 92 ? 2.718 -4.690 0.620 1.00 94.38 92 LEU A C 1
ATOM 684 O O . LEU A 1 92 ? 1.593 -5.189 0.679 1.00 94.38 92 LEU A O 1
ATOM 688 N N . THR A 1 93 ? 3.398 -4.352 1.711 1.00 94.12 93 THR A N 1
ATOM 689 C CA . THR A 1 93 ? 2.894 -4.612 3.063 1.00 94.12 93 THR A CA 1
ATOM 690 C C . THR A 1 93 ? 2.885 -3.357 3.915 1.00 94.12 93 THR A C 1
ATOM 692 O O . THR A 1 93 ? 3.867 -2.615 3.941 1.00 94.12 93 THR A O 1
ATOM 695 N N . VAL A 1 94 ? 1.816 -3.174 4.686 1.00 93.69 94 VAL A N 1
ATOM 696 C CA . VAL A 1 94 ? 1.772 -2.201 5.783 1.00 93.69 94 VAL A CA 1
ATOM 697 C C . VAL A 1 94 ? 2.006 -2.954 7.093 1.00 93.69 94 VAL A C 1
ATOM 699 O O . VAL A 1 94 ? 1.219 -3.852 7.407 1.00 93.69 94 VAL A O 1
ATOM 702 N N . PRO A 1 95 ? 3.053 -2.634 7.873 1.00 93.69 95 PRO A N 1
ATOM 703 C CA . PRO A 1 95 ? 3.321 -3.323 9.130 1.00 93.69 95 PRO A CA 1
ATOM 704 C C . PRO A 1 95 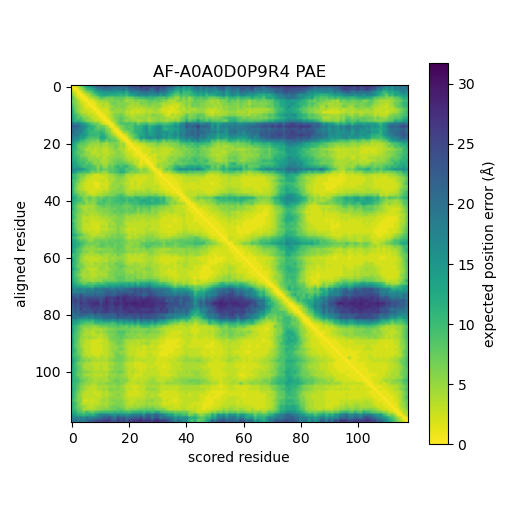? 2.159 -3.199 10.120 1.00 93.69 95 PRO A C 1
ATOM 706 O O . PRO A 1 95 ? 1.523 -2.152 10.237 1.00 93.69 95 PRO A O 1
ATOM 709 N N . GLY A 1 96 ? 1.907 -4.252 10.892 1.00 91.00 96 GLY A N 1
ATOM 710 C CA . GLY A 1 96 ? 0.829 -4.284 11.879 1.00 91.00 96 GLY A CA 1
ATOM 711 C C . GLY A 1 96 ? 0.969 -3.199 12.945 1.00 91.00 96 GLY A C 1
ATOM 712 O O . GLY A 1 96 ? -0.025 -2.592 13.334 1.00 91.00 96 GLY A O 1
ATOM 713 N N . ASP A 1 97 ? 2.196 -2.896 13.374 1.00 91.00 97 ASP A N 1
ATOM 714 C CA . ASP A 1 97 ? 2.449 -1.822 14.339 1.00 91.00 97 ASP A CA 1
ATOM 715 C C . ASP A 1 97 ? 2.137 -0.436 13.765 1.00 91.00 97 ASP A C 1
ATOM 717 O O . ASP A 1 97 ? 1.588 0.408 14.470 1.00 91.00 97 ASP A O 1
ATOM 721 N N . THR A 1 98 ? 2.371 -0.231 12.466 1.00 92.69 98 THR A N 1
ATOM 722 C CA . THR A 1 98 ? 1.918 0.967 11.751 1.00 92.69 98 THR A CA 1
ATOM 723 C C . THR A 1 98 ? 0.393 1.037 11.729 1.00 92.69 98 THR A C 1
ATOM 725 O O . THR A 1 98 ? -0.176 2.072 12.062 1.00 92.69 98 THR A O 1
ATOM 728 N N . LEU A 1 99 ? -0.294 -0.064 11.404 1.00 91.56 99 LEU A N 1
ATOM 729 C CA . LEU A 1 99 ? -1.762 -0.097 11.364 1.00 91.56 99 LEU A CA 1
ATOM 730 C C . LEU A 1 99 ? -2.398 0.181 12.733 1.00 91.56 99 LEU A C 1
ATOM 732 O O . LEU A 1 99 ? -3.451 0.815 12.798 1.00 91.56 99 LEU A O 1
ATOM 736 N N . LYS A 1 100 ? -1.759 -0.241 13.835 1.00 91.31 100 LYS A N 1
ATOM 737 C CA . LYS A 1 100 ? -2.234 0.051 15.200 1.00 91.31 100 LYS A CA 1
ATOM 738 C C . LYS A 1 100 ? -2.353 1.553 15.466 1.00 91.31 100 LYS A C 1
ATOM 740 O O . LYS A 1 100 ? -3.289 1.953 16.153 1.00 91.31 100 LYS A O 1
ATOM 745 N N . ALA A 1 101 ? -1.475 2.379 14.893 1.00 92.12 101 ALA A N 1
ATOM 746 C CA . ALA A 1 101 ? -1.543 3.838 15.033 1.00 92.12 101 ALA A CA 1
ATOM 747 C C . ALA A 1 101 ? -2.803 4.455 14.384 1.00 92.12 101 ALA A C 1
ATOM 749 O O . ALA A 1 101 ? -3.203 5.568 14.729 1.00 92.12 101 ALA A O 1
ATOM 750 N N . PHE 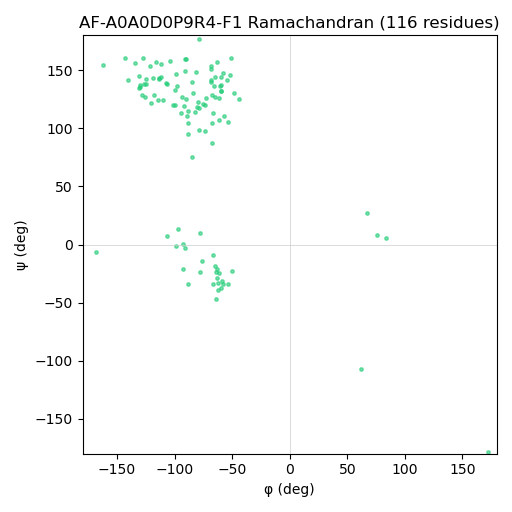A 1 102 ? -3.458 3.722 13.479 1.00 91.12 102 PHE A N 1
ATOM 751 C CA . PHE A 1 102 ? -4.672 4.141 12.775 1.00 91.12 102 PHE A CA 1
ATOM 752 C C . PHE A 1 102 ? -5.938 3.424 13.264 1.00 91.12 102 PHE A C 1
ATOM 754 O O . PHE A 1 102 ? -7.010 3.587 12.682 1.00 91.12 102 PHE A O 1
ATOM 761 N N . SER A 1 103 ? -5.843 2.632 14.334 1.00 90.62 103 SER A N 1
ATOM 762 C CA . SER A 1 103 ? -6.964 1.832 14.827 1.00 90.62 103 SER A CA 1
ATOM 763 C C . SER A 1 103 ? -8.158 2.713 15.221 1.00 90.62 103 SER A C 1
ATOM 765 O O . SER A 1 103 ? -8.004 3.714 15.921 1.00 90.62 103 SER A O 1
ATOM 767 N N . GLY A 1 104 ? -9.357 2.351 14.755 1.00 89.75 104 GLY A N 1
ATOM 768 C CA . GLY A 1 104 ? -10.588 3.115 14.998 1.00 89.75 104 GLY A CA 1
ATOM 769 C C . GLY A 1 104 ? -10.737 4.394 14.165 1.00 89.75 104 GLY A C 1
ATOM 770 O O . GLY A 1 104 ? -11.667 5.162 14.405 1.00 89.75 104 GLY A O 1
ATOM 771 N N . ARG A 1 105 ? -9.852 4.635 13.190 1.00 89.44 105 ARG A N 1
ATOM 772 C CA . ARG A 1 105 ? -9.912 5.788 12.282 1.00 89.44 105 ARG A CA 1
ATOM 773 C C . ARG A 1 105 ? -10.224 5.325 10.860 1.00 89.44 105 ARG A C 1
ATOM 775 O O . ARG A 1 105 ? -9.736 4.288 10.419 1.00 89.44 105 ARG A O 1
ATOM 782 N N . LEU A 1 106 ? -10.993 6.128 10.128 1.00 89.69 106 LEU A N 1
ATOM 783 C CA . LEU A 1 106 ? -11.086 6.001 8.676 1.00 89.69 106 LEU A CA 1
ATOM 784 C C . LEU A 1 106 ? -9.855 6.670 8.056 1.00 89.69 106 LEU A C 1
ATOM 786 O O . LEU A 1 106 ? -9.592 7.848 8.307 1.00 89.69 106 LEU A O 1
ATOM 790 N N . VAL A 1 107 ? -9.100 5.910 7.271 1.00 91.00 107 VAL A N 1
ATOM 791 C CA . VAL A 1 107 ? -7.910 6.375 6.553 1.00 91.00 107 VAL A CA 1
ATOM 792 C C . VAL A 1 107 ? -7.949 5.865 5.124 1.00 91.00 107 VAL A C 1
ATOM 794 O O . VAL A 1 107 ? -8.587 4.855 4.830 1.00 91.00 107 VAL A O 1
ATOM 797 N N . GLU A 1 108 ? -7.254 6.562 4.242 1.00 91.31 108 GLU A N 1
ATOM 798 C CA . GLU A 1 108 ? -7.106 6.186 2.851 1.00 91.31 108 GLU A CA 1
ATOM 799 C C . GLU A 1 108 ? -5.756 5.504 2.631 1.00 91.31 108 GLU A C 1
ATOM 801 O O . GLU A 1 108 ? -4.715 5.980 3.090 1.00 91.31 108 GLU A O 1
ATOM 806 N N . LEU A 1 109 ? -5.800 4.381 1.920 1.00 90.94 109 LEU A N 1
ATOM 807 C CA . LEU A 1 109 ? -4.636 3.662 1.428 1.00 90.94 109 LEU A CA 1
ATOM 808 C C . LEU A 1 109 ? -4.472 3.991 -0.055 1.00 90.94 109 LEU A C 1
ATOM 810 O O . LEU A 1 109 ? -5.358 3.691 -0.856 1.00 90.94 109 LEU A O 1
ATOM 814 N N . ARG A 1 110 ? -3.329 4.564 -0.425 1.00 90.44 110 ARG A N 1
ATOM 815 C CA . ARG A 1 110 ? -2.981 4.839 -1.825 1.00 90.44 110 ARG A CA 1
ATOM 816 C C . ARG A 1 110 ? -1.688 4.129 -2.186 1.00 90.44 110 ARG A C 1
ATOM 818 O O . ARG A 1 110 ? -0.840 3.910 -1.323 1.00 90.44 110 ARG A O 1
ATOM 825 N N . TYR A 1 111 ? -1.519 3.825 -3.463 1.00 89.81 111 TYR A N 1
ATOM 826 C CA . TYR A 1 111 ? -0.221 3.482 -4.026 1.00 89.81 111 TYR A CA 1
ATOM 827 C C . TYR A 1 111 ? 0.198 4.574 -5.005 1.00 89.81 111 TYR A C 1
ATOM 829 O O . TYR A 1 111 ? -0.640 5.137 -5.712 1.00 89.81 111 TYR A O 1
ATOM 837 N N . THR A 1 112 ? 1.487 4.885 -5.011 1.00 88.81 112 THR A N 1
ATOM 838 C CA . THR A 1 112 ? 2.055 5.965 -5.816 1.00 88.81 112 THR A CA 1
ATOM 839 C C . THR A 1 112 ? 3.251 5.428 -6.578 1.00 88.81 112 THR A C 1
ATOM 841 O O . THR A 1 112 ? 4.090 4.735 -5.999 1.00 88.81 112 THR A O 1
ATOM 844 N N . PHE A 1 113 ? 3.333 5.772 -7.861 1.00 88.50 113 PHE A N 1
ATOM 845 C CA . PHE A 1 113 ? 4.502 5.498 -8.683 1.00 88.50 113 PHE A CA 1
ATOM 846 C C . PHE A 1 113 ? 5.388 6.732 -8.760 1.00 88.50 113 PHE A C 1
ATOM 848 O O . PHE A 1 113 ? 4.904 7.841 -8.999 1.00 88.50 113 PHE A O 1
ATOM 855 N N . THR A 1 114 ? 6.684 6.514 -8.618 1.00 87.56 114 THR A N 1
ATOM 856 C CA . THR A 1 114 ? 7.710 7.504 -8.920 1.00 87.56 114 THR A CA 1
ATOM 857 C C . THR A 1 114 ? 8.507 6.978 -10.099 1.00 87.56 114 THR A C 1
ATOM 859 O O . THR A 1 114 ? 9.008 5.858 -10.048 1.00 87.56 114 THR A O 1
ATOM 862 N N . TYR A 1 115 ? 8.597 7.765 -11.167 1.00 81.38 115 TYR A N 1
ATOM 863 C CA . TYR A 1 115 ? 9.485 7.456 -12.280 1.00 81.38 115 TYR A CA 1
ATOM 864 C C . TYR A 1 115 ? 10.896 7.897 -11.900 1.00 81.38 115 TYR A C 1
ATOM 866 O O . TYR A 1 115 ? 11.120 9.083 -11.644 1.00 81.38 115 TYR A O 1
ATOM 874 N N . GLU A 1 116 ? 11.832 6.957 -11.845 1.00 63.78 116 GLU A N 1
ATOM 875 C CA . GLU A 1 116 ? 13.241 7.287 -11.685 1.00 63.78 116 GLU A CA 1
ATOM 876 C C . GLU A 1 116 ? 13.817 7.489 -13.087 1.00 63.78 116 GLU A C 1
ATOM 878 O O . GLU A 1 116 ? 14.165 6.543 -13.791 1.00 63.78 116 GLU A O 1
ATOM 883 N N . SER A 1 117 ? 13.852 8.748 -13.533 1.00 55.41 117 SER A N 1
ATOM 884 C CA . SER A 1 117 ? 14.664 9.123 -14.689 1.00 55.41 117 SER A CA 1
ATOM 885 C C . SER A 1 117 ? 16.126 8.971 -14.279 1.00 55.41 117 SER A C 1
ATOM 887 O O . SER A 1 117 ? 16.621 9.794 -13.507 1.00 55.41 117 SER A O 1
ATOM 889 N N . GLY A 1 118 ? 16.779 7.908 -14.747 1.00 46.94 118 GLY A N 1
ATOM 890 C CA . GLY A 1 118 ? 18.241 7.831 -14.770 1.00 46.94 118 GLY A CA 1
ATOM 891 C C . GLY A 1 118 ? 18.847 8.932 -15.630 1.00 46.94 118 GLY A C 1
ATOM 892 O O . GLY A 1 118 ? 18.199 9.316 -16.634 1.00 46.94 118 GLY A O 1
#

Solvent-accessible surface area (backbone atoms only — not comparable to full-atom values): 7436 Å² total; per-residue (Å²): 131,86,82,80,74,73,78,67,43,48,76,90,45,79,78,54,50,97,86,72,60,73,90,81,55,62,82,78,37,56,68,35,46,47,34,35,49,62,83,68,99,62,66,26,62,21,27,38,28,45,34,34,24,47,84,92,51,77,61,79,41,74,52,68,77,42,74,26,48,39,78,49,73,68,86,82,49,97,80,53,68,77,53,72,38,63,57,68,75,48,69,49,72,46,50,32,74,63,51,58,79,46,64,98,56,88,64,39,80,47,75,50,77,45,76,60,81,127

Nearest PDB structures (foldseek):
  2aew-assembly1_A  TM=5.510E-01  e=5.770E+00  Homo sapiens
  3qaz-assembly8_X  TM=4.702E-01  e=9.747E+00  Homo sapiens
  3qaz-assembly6_R  TM=4.170E-01  e=5.770E+00  Homo sapiens

Sequence (118 aa):
MTTTFEKPTLKDFPAAPASGEATVSLSKAGKALTVQIPDSDISPYSSVHLTLGAASKPPEWTGNLEPMMVNKTPETHPDDFEVAELRKGVTLTVPGDTLKAFSGRLVELRYTFTYESG

pLDDT: mean 81.21, std 13.72, range [38.62, 95.25]

Organism: Pseudomonas fluorescens (NCBI:txid294)

Mean predicted aligned error: 7.91 Å

Radius of gyration: 16.67 Å; Cα contacts (8 Å, |Δi|>4): 197; chains: 1; bounding box: 44×32×43 Å